Protein AF-A0A1G9B1I1-F1 (afdb_monomer)

Organism: NCBI:txid576118

Secondary structure (DSSP, 8-state):
--EEEEEEEEEES----SEEEEEEEETTEEEEEEEEEETTEEEEEEEETTS-S----EEPSS-------HHHHHHHHT--SS--HHHHHHHHTTSPSEEEEEEEEE--PPP--TTSTT-TTTTHHHHHH-EETTTTEETTTT----S---EEEE-----

Mean predicted aligned error: 9.94 Å

Nearest PDB structures (foldseek):
  7oks-assembly3_C  TM=2.684E-01  e=1.443E+00  Homo sapiens
  8c44-assembly1_C  TM=2.655E-01  e=3.316E+00  Homo sapiens
  7okt-assembly1_A  TM=2.637E-01  e=4.736E+00  Homo sapiens
  5efi-assembly1_A  TM=2.081E-01  e=3.734E+00  Mus musculus
  4v3e-assembly1_B  TM=2.468E-01  e=5.661E+00  Homo sapiens

Solvent-accessible surface area (backbone atoms only — not comparable to full-atom values): 9866 Å² total; per-residue (Å²): 112,74,42,82,76,47,75,51,73,54,74,37,90,72,56,91,30,51,34,43,77,47,69,43,46,64,90,94,34,79,61,35,42,30,29,38,20,43,76,81,32,54,28,26,44,53,35,52,74,84,73,79,66,74,88,46,81,42,81,40,81,81,38,84,79,84,86,78,63,61,68,45,54,50,52,56,73,71,59,78,92,69,92,43,71,69,60,50,52,49,49,52,65,55,35,40,60,45,38,37,39,40,42,44,56,48,72,61,84,79,92,66,61,87,83,37,92,80,17,50,70,65,39,58,44,30,73,76,64,31,63,32,85,88,77,76,39,43,64,69,78,82,72,84,85,80,85,77,71,74,51,72,44,74,73,72,84,74,133

pLDDT: mean 77.21, std 17.53, range [22.44, 94.19]

Structure (mmCIF, N/CA/C/O backbone):
data_AF-A0A1G9B1I1-F1
#
_entry.id   AF-A0A1G9B1I1-F1
#
loop_
_atom_site.group_PDB
_atom_site.id
_atom_site.type_symbol
_atom_site.label_atom_id
_atom_site.label_alt_id
_atom_site.label_comp_id
_atom_site.label_asym_id
_atom_site.label_entity_id
_atom_site.label_seq_id
_atom_site.pdbx_PDB_ins_code
_atom_site.Cartn_x
_atom_site.Cartn_y
_atom_site.Cartn_z
_atom_site.occupancy
_atom_site.B_iso_or_equiv
_atom_site.auth_seq_id
_atom_site.auth_comp_id
_atom_site.auth_asym_id
_atom_site.auth_atom_id
_atom_site.pdbx_PDB_model_num
ATOM 1 N N . MET A 1 1 ?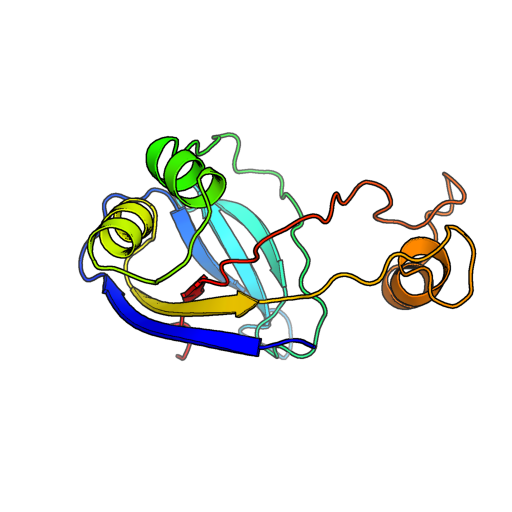 -2.072 -6.433 -21.270 1.00 62.22 1 MET A N 1
ATOM 2 C CA . MET A 1 1 ? -2.985 -5.266 -21.232 1.00 62.22 1 MET A CA 1
ATOM 3 C C . MET A 1 1 ? -3.352 -5.074 -19.780 1.00 62.22 1 MET A C 1
ATOM 5 O O . MET A 1 1 ? -3.772 -6.048 -19.173 1.00 62.22 1 MET A O 1
ATOM 9 N N . ASN A 1 2 ? -3.133 -3.887 -19.218 1.00 79.69 2 ASN A N 1
ATOM 10 C CA . ASN A 1 2 ? -3.424 -3.653 -17.805 1.00 79.69 2 ASN A CA 1
ATOM 11 C C . ASN A 1 2 ? -4.902 -3.295 -17.656 1.00 79.69 2 ASN A C 1
ATOM 13 O O . ASN A 1 2 ? -5.423 -2.507 -18.449 1.00 79.69 2 ASN A O 1
ATOM 17 N N . ARG A 1 3 ? -5.581 -3.892 -16.678 1.00 86.31 3 ARG A N 1
ATOM 18 C CA . ARG A 1 3 ? -7.025 -3.737 -16.490 1.00 86.31 3 ARG A CA 1
ATOM 19 C C . ARG A 1 3 ? -7.356 -3.524 -15.021 1.00 86.31 3 ARG A C 1
ATOM 21 O O . ARG A 1 3 ? -6.993 -4.338 -14.182 1.00 86.31 3 ARG A O 1
ATOM 28 N N . LEU A 1 4 ? -8.093 -2.457 -14.725 1.00 89.75 4 LEU A N 1
ATOM 29 C CA . LEU A 1 4 ? -8.731 -2.269 -13.424 1.00 89.75 4 LEU A CA 1
ATOM 30 C C . LEU A 1 4 ? -9.942 -3.211 -13.326 1.00 89.75 4 LEU A C 1
ATOM 32 O O . LEU A 1 4 ? -10.832 -3.157 -14.175 1.00 89.75 4 LEU A O 1
ATOM 36 N N . ILE A 1 5 ? -9.945 -4.100 -12.334 1.00 92.44 5 ILE A N 1
ATOM 37 C CA . ILE A 1 5 ? -11.000 -5.097 -12.107 1.00 92.44 5 ILE A CA 1
ATOM 38 C C . ILE A 1 5 ? -12.066 -4.557 -11.148 1.00 92.44 5 ILE A C 1
ATOM 40 O O . ILE A 1 5 ? -13.255 -4.711 -11.419 1.00 92.44 5 ILE A O 1
ATOM 44 N N . ASP A 1 6 ? -11.652 -3.969 -10.025 1.00 90.94 6 ASP A N 1
ATOM 45 C CA . ASP A 1 6 ? -12.546 -3.500 -8.959 1.00 90.94 6 ASP A CA 1
ATOM 46 C C . ASP A 1 6 ? -11.875 -2.375 -8.160 1.00 90.94 6 ASP A C 1
ATOM 48 O O . ASP A 1 6 ? -10.647 -2.348 -8.037 1.00 90.94 6 ASP A O 1
ATOM 52 N N . THR A 1 7 ? -12.685 -1.489 -7.584 1.00 94.19 7 THR A N 1
ATOM 53 C CA . THR A 1 7 ? -12.243 -0.416 -6.686 1.00 94.19 7 THR A CA 1
ATOM 54 C C . THR A 1 7 ? -13.214 -0.309 -5.517 1.00 94.19 7 THR A C 1
ATOM 56 O O . THR A 1 7 ? -14.436 -0.335 -5.697 1.00 94.19 7 THR A O 1
ATOM 59 N N . LYS A 1 8 ? -12.678 -0.181 -4.301 1.00 92.94 8 LYS A N 1
ATOM 60 C CA . LYS A 1 8 ? -13.461 -0.014 -3.072 1.00 92.94 8 LYS A CA 1
ATOM 61 C C . LYS A 1 8 ? -12.866 1.073 -2.206 1.00 92.94 8 LYS A C 1
ATOM 63 O O . LYS A 1 8 ? -11.673 1.037 -1.923 1.00 92.94 8 LYS A O 1
ATOM 68 N N . SER A 1 9 ? -13.727 1.954 -1.715 1.00 93.38 9 SER A N 1
ATOM 69 C CA . SER A 1 9 ? -13.365 2.962 -0.724 1.00 93.38 9 SER A CA 1
ATOM 70 C C . SER A 1 9 ? -14.071 2.658 0.596 1.00 93.38 9 SER A C 1
ATOM 72 O O . SER A 1 9 ? -15.245 2.275 0.602 1.00 93.38 9 SER A O 1
ATOM 74 N N . TRP A 1 10 ? -13.367 2.795 1.715 1.00 93.31 10 TRP A N 1
ATOM 75 C CA . TRP A 1 10 ? -13.930 2.614 3.054 1.00 93.31 10 TRP A CA 1
ATOM 76 C C . TRP A 1 10 ? -13.186 3.460 4.086 1.00 93.31 10 TRP A C 1
ATOM 78 O O . TRP A 1 10 ? -12.058 3.889 3.863 1.00 93.31 10 TRP A O 1
ATOM 88 N N . SER A 1 11 ? -13.821 3.679 5.236 1.00 92.19 11 SER A N 1
ATOM 89 C CA . SER A 1 11 ? -13.219 4.397 6.359 1.00 92.19 11 SER A CA 1
ATOM 90 C C . SER A 1 11 ? -12.999 3.463 7.539 1.00 92.19 11 SER A C 1
ATOM 92 O O . SER A 1 11 ? -13.894 2.701 7.912 1.00 92.19 11 SER A O 1
ATOM 94 N N . ILE A 1 12 ? -11.853 3.597 8.194 1.00 92.69 12 ILE A N 1
ATOM 95 C CA . ILE A 1 12 ? -11.553 2.980 9.484 1.00 92.69 12 ILE A CA 1
ATOM 96 C C . ILE A 1 12 ? -11.653 4.080 10.534 1.00 92.69 12 ILE A C 1
ATOM 98 O O . ILE A 1 12 ? -10.890 5.043 10.495 1.00 92.69 12 ILE A O 1
ATOM 102 N N . LYS A 1 13 ? -12.635 3.974 11.436 1.00 93.38 13 LYS A N 1
ATOM 103 C CA . LYS A 1 13 ? -12.901 4.988 12.474 1.00 93.38 13 LYS A CA 1
ATOM 104 C C . LYS A 1 13 ? -12.214 4.694 13.804 1.00 93.38 13 LYS A C 1
ATOM 106 O O . LYS A 1 13 ? -12.015 5.613 14.587 1.00 93.38 13 LYS A O 1
ATOM 111 N N . ASP A 1 14 ? -11.852 3.438 14.029 1.00 92.56 14 ASP A N 1
ATOM 112 C CA . ASP A 1 14 ? -11.102 2.981 15.192 1.00 92.56 14 ASP A CA 1
ATOM 113 C C . ASP A 1 14 ? -10.161 1.853 14.759 1.00 92.56 14 ASP A C 1
ATOM 115 O O . ASP A 1 14 ? -10.516 1.056 13.885 1.00 92.56 14 ASP A O 1
ATOM 119 N N . SER A 1 15 ? -8.956 1.817 15.319 1.00 90.38 15 SER A N 1
ATOM 120 C CA . SER A 1 15 ? -7.950 0.809 15.002 1.00 90.38 15 SER A CA 1
ATOM 121 C C . SER A 1 15 ? -6.973 0.617 16.155 1.00 90.38 15 SER A C 1
ATOM 123 O O . SER A 1 15 ? -6.433 1.577 16.697 1.00 90.38 15 SER A O 1
ATOM 125 N N . ALA A 1 16 ? -6.693 -0.647 16.467 1.00 89.69 16 ALA A N 1
ATOM 126 C CA . ALA A 1 16 ? -5.610 -1.048 17.360 1.00 89.69 16 ALA A CA 1
ATOM 127 C C . ALA A 1 16 ? -4.292 -1.307 16.603 1.00 89.69 16 ALA A C 1
ATOM 129 O O . ALA A 1 16 ? -3.364 -1.894 17.163 1.00 89.69 16 ALA A O 1
ATOM 130 N N . SER A 1 17 ? -4.218 -0.944 15.317 1.00 89.56 17 SER A N 1
ATOM 131 C CA . SER A 1 17 ? -3.013 -1.155 14.526 1.00 89.56 17 SER A CA 1
ATOM 132 C C . SER A 1 17 ? -1.857 -0.322 15.061 1.00 89.56 17 SER A C 1
ATOM 134 O O . SER A 1 17 ? -1.995 0.867 15.335 1.00 89.56 17 SER A O 1
ATOM 136 N N . ILE A 1 18 ? -0.694 -0.961 15.154 1.00 90.19 18 ILE A N 1
ATOM 137 C CA . ILE A 1 18 ? 0.570 -0.281 15.425 1.00 90.19 18 ILE A CA 1
ATOM 138 C C . ILE A 1 18 ? 1.157 0.360 14.166 1.00 90.19 18 ILE A C 1
ATOM 140 O O . ILE A 1 18 ? 2.146 1.078 14.259 1.00 90.19 18 ILE A O 1
ATOM 144 N N . LEU A 1 19 ? 0.599 0.074 12.986 1.00 90.88 19 LEU A N 1
ATOM 145 C CA . LEU A 1 19 ? 0.991 0.742 11.752 1.00 90.88 19 LEU A CA 1
ATOM 146 C C . LEU A 1 19 ? 0.362 2.130 11.695 1.00 90.88 19 LEU A C 1
ATOM 148 O O . LEU A 1 19 ? -0.787 2.300 12.094 1.00 90.88 19 LEU A O 1
ATOM 152 N N . GLY A 1 20 ? 1.088 3.092 11.139 1.00 89.44 20 GLY A N 1
ATOM 153 C CA . GLY A 1 20 ? 0.588 4.438 10.875 1.00 89.44 20 GLY A CA 1
ATOM 154 C C . GLY A 1 20 ? 1.205 5.050 9.624 1.00 89.44 20 GLY A C 1
ATOM 155 O O . GLY A 1 20 ? 2.111 4.483 9.014 1.00 89.44 20 GLY A O 1
ATOM 156 N N . PHE A 1 21 ? 0.700 6.218 9.238 1.00 89.25 21 PHE A N 1
ATOM 157 C CA . PHE A 1 21 ? 1.243 7.012 8.142 1.00 89.25 21 PHE A CA 1
ATOM 158 C C . PHE A 1 21 ? 1.560 8.413 8.641 1.00 89.25 21 PHE A C 1
ATOM 160 O O . PHE A 1 21 ? 0.773 8.999 9.381 1.00 89.25 21 PHE A O 1
ATOM 167 N N . GLU A 1 22 ? 2.688 8.955 8.201 1.00 89.81 22 GLU A N 1
ATOM 168 C CA . GLU A 1 22 ? 3.088 10.328 8.501 1.00 89.81 22 GLU A CA 1
ATOM 169 C C . GLU A 1 22 ? 3.592 11.026 7.246 1.00 89.81 22 GLU A C 1
ATOM 171 O O . GLU A 1 22 ? 4.133 10.387 6.340 1.00 89.81 22 GLU A O 1
ATOM 176 N N . THR A 1 23 ? 3.464 12.348 7.215 1.00 89.75 23 THR A N 1
ATOM 177 C CA . THR A 1 23 ? 4.184 13.200 6.272 1.00 89.75 23 THR A CA 1
ATOM 178 C C . THR A 1 23 ? 5.212 14.043 7.007 1.00 89.75 23 THR A C 1
ATOM 180 O O . THR A 1 23 ? 5.050 14.397 8.175 1.00 89.75 23 THR A O 1
ATOM 183 N N . ALA A 1 24 ? 6.315 14.348 6.335 1.00 87.50 24 ALA A N 1
ATOM 184 C CA . ALA A 1 24 ? 7.229 15.389 6.782 1.00 87.50 24 ALA A CA 1
ATOM 185 C C . ALA A 1 24 ? 7.727 16.182 5.581 1.00 87.50 24 ALA A C 1
ATOM 187 O O . ALA A 1 24 ? 7.715 15.696 4.454 1.00 87.50 24 ALA A O 1
ATOM 188 N N . GLY A 1 25 ? 8.170 17.407 5.812 1.00 84.31 25 GLY A N 1
ATOM 189 C CA . GLY A 1 25 ? 8.735 18.252 4.775 1.00 84.31 25 GLY A CA 1
ATOM 190 C C . GLY A 1 25 ? 9.885 19.091 5.307 1.00 84.31 25 GLY A C 1
ATOM 191 O O . GLY A 1 25 ? 10.147 19.146 6.511 1.00 84.31 25 GLY A O 1
ATOM 192 N N . SER A 1 26 ? 10.604 19.733 4.393 1.00 73.38 26 SER A N 1
ATOM 193 C CA . SER A 1 26 ? 11.680 20.659 4.729 1.00 73.38 26 SER A CA 1
ATOM 194 C C . SER A 1 26 ? 11.714 21.839 3.758 1.00 73.38 26 SER A C 1
ATOM 196 O O . SER A 1 26 ? 11.261 21.760 2.613 1.00 73.38 26 SER A O 1
ATOM 198 N N . GLY A 1 27 ? 12.248 22.968 4.229 1.00 77.75 27 GLY A N 1
ATOM 199 C CA . GLY A 1 27 ? 12.373 24.181 3.424 1.00 77.75 27 GLY A CA 1
ATOM 200 C C . GLY A 1 27 ? 11.016 24.742 2.989 1.00 77.75 27 GLY A C 1
ATOM 201 O O . GLY A 1 27 ? 10.201 25.119 3.825 1.00 77.75 27 GLY A O 1
ATOM 202 N N . HIS A 1 28 ? 10.794 24.837 1.676 1.00 74.31 28 HIS A N 1
ATOM 203 C CA . HIS A 1 28 ? 9.589 25.440 1.092 1.00 74.31 28 HIS A CA 1
ATOM 204 C C . HIS A 1 28 ? 8.365 24.514 1.044 1.00 74.31 28 HIS A C 1
ATOM 206 O O . HIS A 1 28 ? 7.275 24.988 0.731 1.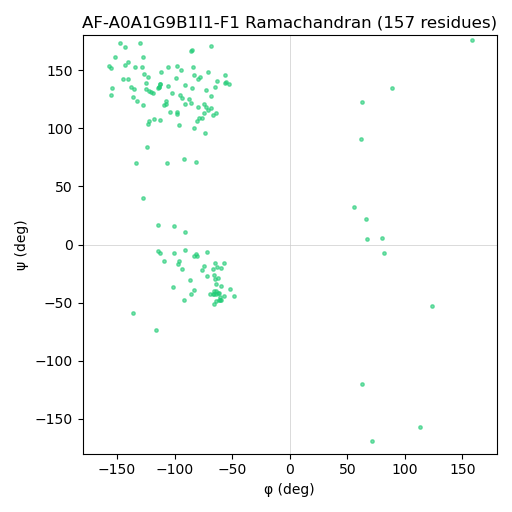00 74.31 28 HIS A O 1
ATOM 212 N N . TRP A 1 29 ? 8.521 23.227 1.363 1.00 75.31 29 TRP A N 1
ATOM 213 C CA . TRP A 1 29 ? 7.437 22.247 1.342 1.00 75.31 29 TRP A CA 1
ATOM 214 C C . TRP A 1 29 ? 7.228 21.712 2.754 1.00 75.31 29 TRP A C 1
ATOM 216 O O . TRP A 1 29 ? 8.076 20.989 3.269 1.00 75.31 29 TRP A O 1
ATOM 226 N N . ALA A 1 30 ? 6.120 22.102 3.392 1.00 76.25 30 ALA A N 1
ATOM 227 C CA . ALA A 1 30 ? 5.788 21.685 4.759 1.00 76.25 30 ALA A CA 1
ATOM 228 C C . ALA A 1 30 ? 5.539 20.171 4.863 1.00 76.25 30 ALA A C 1
ATOM 230 O O . ALA A 1 30 ? 5.848 19.554 5.879 1.00 76.25 30 ALA A O 1
ATOM 231 N N . GLU A 1 31 ? 5.051 19.579 3.777 1.00 83.69 31 GLU A N 1
ATOM 232 C CA . GLU A 1 31 ? 4.854 18.149 3.612 1.00 83.69 31 GLU A CA 1
ATOM 233 C C . GLU A 1 31 ? 5.439 17.768 2.251 1.00 83.69 31 GLU A C 1
ATOM 235 O O . GLU A 1 31 ? 5.101 18.368 1.232 1.00 83.69 31 GLU A O 1
ATOM 240 N N . TRP A 1 32 ? 6.375 16.827 2.233 1.00 84.88 32 TRP A N 1
ATOM 241 C CA . TRP A 1 32 ? 6.985 16.327 1.007 1.00 84.88 32 TRP A CA 1
ATOM 242 C C . TRP A 1 32 ? 7.080 14.813 1.058 1.00 84.88 32 TRP A C 1
ATOM 244 O O . TRP A 1 32 ? 6.470 14.137 0.239 1.00 84.88 32 TRP A O 1
ATOM 254 N N . ASP A 1 33 ? 7.771 14.287 2.058 1.00 86.88 33 ASP A N 1
ATOM 255 C CA . ASP A 1 33 ? 8.013 12.868 2.251 1.00 86.88 33 ASP A CA 1
ATOM 256 C C . ASP A 1 33 ? 6.835 12.188 2.944 1.00 86.88 33 ASP A C 1
ATOM 258 O O . ASP A 1 33 ? 6.178 12.767 3.812 1.00 86.88 33 ASP A O 1
ATOM 262 N N . ARG A 1 34 ? 6.591 10.930 2.580 1.00 87.25 34 ARG A N 1
ATOM 263 C CA . ARG A 1 34 ? 5.581 10.055 3.176 1.00 87.25 34 ARG A CA 1
ATOM 264 C C . ARG A 1 34 ? 6.265 8.892 3.870 1.00 87.25 34 ARG A C 1
ATOM 266 O O . ARG A 1 34 ? 7.121 8.232 3.285 1.00 87.25 34 ARG A O 1
ATOM 273 N N . TYR A 1 35 ? 5.829 8.584 5.080 1.00 88.50 35 TYR A N 1
ATOM 274 C CA . TYR A 1 35 ? 6.395 7.522 5.897 1.00 88.50 35 TYR A CA 1
ATOM 275 C C . TYR A 1 35 ? 5.336 6.500 6.294 1.00 88.50 35 TYR A C 1
ATOM 277 O O . TYR A 1 35 ? 4.190 6.853 6.570 1.00 88.50 35 TYR A O 1
ATOM 285 N N . LEU A 1 36 ? 5.750 5.236 6.360 1.00 88.69 36 LEU A N 1
ATOM 286 C CA . LEU A 1 36 ? 5.057 4.190 7.108 1.00 88.69 36 LEU A CA 1
ATOM 287 C C . LEU A 1 36 ? 5.697 4.114 8.496 1.00 88.69 36 LEU A C 1
ATOM 289 O O . LEU A 1 36 ? 6.916 3.943 8.606 1.00 88.69 36 LEU A O 1
ATOM 293 N N . THR A 1 37 ? 4.888 4.222 9.543 1.00 90.06 37 THR A N 1
ATOM 294 C CA . THR A 1 37 ? 5.337 4.140 10.935 1.00 90.06 37 THR A CA 1
ATOM 295 C C . THR A 1 37 ? 4.941 2.813 11.574 1.00 90.06 37 THR A C 1
ATOM 297 O O . THR A 1 37 ? 3.973 2.170 11.161 1.00 90.06 37 THR A O 1
ATOM 300 N N . ILE A 1 38 ? 5.719 2.380 12.565 1.00 90.94 38 ILE A N 1
ATOM 301 C CA . ILE A 1 38 ? 5.418 1.247 13.443 1.00 90.94 38 ILE A CA 1
ATOM 302 C C . ILE A 1 38 ? 5.548 1.757 14.877 1.00 90.94 38 ILE A C 1
ATOM 304 O O . ILE A 1 38 ? 6.613 2.229 15.258 1.00 90.94 38 ILE A O 1
ATOM 308 N N . GLU A 1 39 ? 4.467 1.685 15.652 1.00 90.81 39 GLU A N 1
ATOM 309 C CA . GLU A 1 39 ? 4.377 2.222 17.021 1.00 90.81 39 GLU A CA 1
ATOM 310 C C . GLU A 1 39 ? 4.720 3.724 17.098 1.00 90.81 39 GLU A C 1
ATOM 312 O O . GLU A 1 39 ? 5.255 4.203 18.090 1.00 90.81 39 GLU A O 1
ATOM 317 N N . GLY A 1 40 ? 4.403 4.476 16.036 1.00 90.50 40 GLY A N 1
ATOM 318 C CA . GLY A 1 40 ? 4.704 5.909 15.924 1.00 90.50 40 GLY A CA 1
ATOM 319 C C . GLY A 1 40 ? 6.132 6.231 15.471 1.00 90.50 40 GLY A C 1
ATOM 320 O O . GLY A 1 40 ? 6.422 7.379 15.164 1.00 90.50 40 GLY A O 1
ATOM 321 N N . GLU A 1 41 ? 7.014 5.238 15.352 1.00 92.38 41 GLU A N 1
ATOM 322 C CA . GLU A 1 41 ? 8.375 5.431 14.846 1.00 92.38 41 GLU A CA 1
ATOM 323 C C . GLU A 1 41 ? 8.429 5.233 13.328 1.00 92.38 41 GLU A C 1
ATOM 325 O O . GLU A 1 41 ? 7.855 4.282 12.786 1.00 92.38 41 GLU A O 1
ATOM 330 N N . LYS A 1 42 ? 9.151 6.106 12.616 1.00 91.69 42 LYS A N 1
ATOM 331 C CA . LYS A 1 42 ? 9.313 6.018 11.156 1.00 91.69 42 LYS A CA 1
ATOM 332 C C . LYS A 1 42 ? 10.066 4.745 10.786 1.00 91.69 42 LYS A C 1
ATOM 334 O O . LYS A 1 42 ? 11.246 4.594 11.078 1.00 91.69 42 LYS A O 1
ATOM 339 N N . ALA A 1 43 ? 9.370 3.828 10.121 1.00 89.19 43 ALA A N 1
ATOM 340 C CA . ALA A 1 43 ? 9.913 2.534 9.733 1.00 89.19 43 ALA A CA 1
ATOM 341 C C . ALA A 1 43 ? 10.324 2.504 8.263 1.00 89.19 43 ALA A C 1
ATOM 343 O O . ALA A 1 43 ? 11.316 1.868 7.918 1.00 89.19 43 ALA A O 1
ATOM 344 N N . PHE A 1 44 ? 9.567 3.173 7.392 1.00 87.50 44 PHE A N 1
ATOM 345 C CA . PHE A 1 44 ? 9.897 3.262 5.976 1.00 87.50 44 PHE A CA 1
ATOM 346 C C . PHE A 1 44 ? 9.606 4.648 5.414 1.00 87.50 44 PHE A C 1
ATOM 348 O O . PHE A 1 44 ? 8.581 5.237 5.748 1.00 87.50 44 PHE A O 1
ATOM 355 N N . LEU A 1 45 ? 10.460 5.121 4.509 1.00 85.38 45 LEU A N 1
ATOM 356 C CA . LEU A 1 45 ? 10.138 6.181 3.553 1.00 85.38 45 LEU A CA 1
ATOM 357 C C . LEU A 1 45 ? 9.482 5.520 2.331 1.00 85.38 45 LEU A C 1
ATOM 359 O O . LEU A 1 45 ? 10.068 4.617 1.732 1.00 85.38 45 LEU A O 1
ATOM 363 N N . ILE A 1 46 ? 8.255 5.933 2.008 1.00 84.75 46 ILE A N 1
ATOM 364 C CA . ILE A 1 46 ? 7.384 5.277 1.014 1.00 84.75 46 ILE A CA 1
ATOM 365 C C . ILE A 1 46 ? 7.095 6.154 -0.216 1.00 84.75 46 ILE A C 1
ATOM 367 O O . ILE A 1 46 ? 6.139 5.912 -0.954 1.00 84.75 46 ILE A O 1
ATOM 371 N N . GLY A 1 47 ? 7.894 7.203 -0.415 1.00 80.56 47 GLY A N 1
ATOM 372 C CA . GLY A 1 47 ? 7.746 8.174 -1.496 1.00 80.56 47 GLY A CA 1
ATOM 373 C C . GLY A 1 47 ? 7.362 9.561 -0.990 1.00 80.56 47 GLY A C 1
ATOM 374 O O . GLY A 1 47 ? 7.613 9.904 0.164 1.00 80.56 47 GLY A O 1
ATOM 375 N N . ASN A 1 48 ? 6.752 10.361 -1.863 1.00 78.69 48 ASN A N 1
ATOM 376 C CA . ASN A 1 48 ? 6.388 11.747 -1.579 1.00 78.69 48 ASN A CA 1
ATOM 377 C C . ASN A 1 48 ? 4.921 12.058 -1.922 1.00 78.69 48 ASN A C 1
ATOM 379 O O . ASN A 1 48 ? 4.188 11.222 -2.460 1.00 78.69 48 ASN A O 1
ATOM 383 N N . ILE A 1 49 ? 4.470 13.262 -1.570 1.00 76.06 49 ILE A N 1
ATOM 384 C CA . ILE A 1 49 ? 3.074 13.686 -1.735 1.00 76.06 49 ILE A CA 1
ATOM 385 C C . ILE A 1 49 ? 2.699 14.045 -3.178 1.00 76.06 49 ILE A C 1
ATOM 387 O O . ILE A 1 49 ? 1.518 14.017 -3.510 1.00 76.06 49 ILE A O 1
ATOM 391 N N . CYS A 1 50 ? 3.662 14.384 -4.047 1.00 75.00 50 CYS A N 1
ATOM 392 C CA . CYS A 1 50 ? 3.337 14.851 -5.398 1.00 75.00 50 CYS A CA 1
ATOM 393 C C . CYS A 1 50 ? 2.869 13.719 -6.322 1.00 75.00 50 CYS A C 1
ATOM 395 O O . CYS A 1 50 ? 2.250 13.991 -7.347 1.00 75.00 50 CYS A O 1
ATOM 397 N N . GLY A 1 51 ? 3.157 12.458 -5.974 1.00 62.59 51 GLY A N 1
ATOM 398 C CA . GLY A 1 51 ? 2.677 11.280 -6.701 1.00 62.59 51 GLY A CA 1
ATOM 399 C C . GLY A 1 51 ? 3.255 11.118 -8.112 1.00 62.59 51 GLY A C 1
ATOM 400 O O . GLY A 1 51 ? 2.843 10.214 -8.831 1.00 62.59 51 GLY A O 1
ATOM 401 N N . THR A 1 52 ? 4.195 11.979 -8.513 1.00 63.97 52 THR A N 1
ATOM 402 C CA . THR A 1 52 ? 4.914 11.892 -9.794 1.00 63.97 52 THR A CA 1
ATOM 403 C C . THR A 1 52 ? 6.259 11.187 -9.668 1.00 63.97 52 THR A C 1
ATOM 405 O O . THR A 1 52 ? 6.868 10.857 -10.680 1.00 63.97 52 THR A O 1
ATOM 408 N N . CYS A 1 53 ? 6.760 11.007 -8.446 1.00 65.44 53 CYS A N 1
ATOM 409 C CA . CYS A 1 53 ? 8.000 10.280 -8.199 1.00 65.44 53 CYS A CA 1
ATOM 410 C C . CYS A 1 53 ? 7.739 8.770 -8.119 1.00 65.44 53 CYS A C 1
ATOM 412 O O . CYS A 1 53 ? 6.634 8.348 -7.776 1.00 65.44 53 CYS A O 1
ATOM 414 N N . GLU A 1 54 ? 8.754 7.964 -8.447 1.00 61.16 54 GLU A N 1
ATOM 415 C CA . GLU A 1 54 ? 8.654 6.502 -8.390 1.00 61.16 54 GLU A CA 1
ATOM 416 C C . GLU A 1 54 ? 8.245 6.015 -6.993 1.00 61.16 54 GLU A C 1
ATOM 418 O O . GLU A 1 54 ? 8.639 6.585 -5.974 1.00 61.16 54 GLU A O 1
ATOM 423 N N . PHE A 1 55 ? 7.473 4.926 -6.941 1.00 62.59 55 PHE A N 1
ATOM 424 C CA . PHE A 1 55 ? 7.206 4.228 -5.689 1.00 62.59 55 PHE A CA 1
ATOM 425 C C . PHE A 1 55 ? 8.473 3.507 -5.238 1.00 62.59 55 PHE A C 1
ATOM 427 O O . PHE A 1 55 ? 8.916 2.553 -5.877 1.00 62.59 55 PHE A O 1
ATOM 434 N N . PHE A 1 56 ? 9.021 3.916 -4.101 1.00 71.12 56 PHE A N 1
ATOM 435 C CA . PHE A 1 56 ? 10.107 3.206 -3.443 1.00 71.12 56 PHE A CA 1
ATOM 436 C C . PHE A 1 56 ? 9.753 2.944 -1.982 1.00 71.12 56 PHE A C 1
ATOM 438 O O . PHE A 1 56 ? 8.963 3.663 -1.377 1.00 71.12 56 PHE A O 1
ATOM 445 N N . PHE A 1 57 ? 10.329 1.879 -1.433 1.00 74.56 57 PHE A N 1
ATOM 446 C CA . PHE A 1 57 ? 10.228 1.519 -0.024 1.00 74.56 57 PHE A CA 1
ATOM 447 C C . PHE A 1 57 ? 11.642 1.451 0.536 1.00 74.56 57 PHE A C 1
ATOM 449 O O . PHE A 1 57 ? 12.393 0.518 0.247 1.00 74.56 57 PHE A O 1
ATOM 456 N N . GLU A 1 58 ? 12.020 2.448 1.324 1.00 82.31 58 GLU A N 1
ATOM 457 C CA . GLU A 1 58 ? 13.315 2.481 1.994 1.00 82.31 58 GLU A CA 1
ATOM 458 C C . GLU A 1 58 ? 13.135 2.231 3.483 1.00 82.31 58 GLU A C 1
ATOM 460 O O . GLU A 1 58 ? 12.414 2.971 4.147 1.00 82.31 58 GLU A O 1
ATOM 465 N N . ARG A 1 59 ? 13.769 1.172 4.002 1.00 84.12 59 ARG A N 1
ATOM 466 C CA . ARG A 1 59 ? 13.779 0.889 5.440 1.00 84.12 59 ARG A CA 1
ATOM 467 C C . ARG A 1 59 ? 14.605 1.958 6.143 1.00 84.12 59 ARG A C 1
ATOM 469 O O . ARG A 1 59 ? 15.756 2.170 5.782 1.00 84.12 59 ARG A O 1
ATOM 476 N N . LEU A 1 60 ? 14.015 2.570 7.159 1.00 86.44 60 LEU A N 1
ATOM 477 C CA . LEU A 1 60 ? 14.688 3.510 8.040 1.00 86.44 60 LEU A CA 1
ATOM 478 C C . LEU A 1 60 ? 15.126 2.805 9.323 1.00 86.44 60 LEU A C 1
ATOM 480 O O . LEU A 1 60 ? 14.520 1.815 9.752 1.00 86.44 60 LEU A O 1
ATOM 484 N N . ASP A 1 61 ? 16.170 3.347 9.937 1.00 82.94 61 ASP A N 1
ATOM 485 C CA . ASP A 1 61 ? 16.551 2.993 11.298 1.00 82.94 61 ASP A CA 1
ATOM 486 C C . ASP A 1 61 ? 15.528 3.563 12.294 1.00 82.94 61 ASP A C 1
ATOM 488 O O . ASP A 1 61 ? 14.950 4.624 12.069 1.00 82.94 61 ASP A O 1
ATOM 492 N N . GLY A 1 62 ? 15.314 2.869 13.415 1.00 77.31 62 GLY A N 1
ATOM 493 C CA . GLY A 1 62 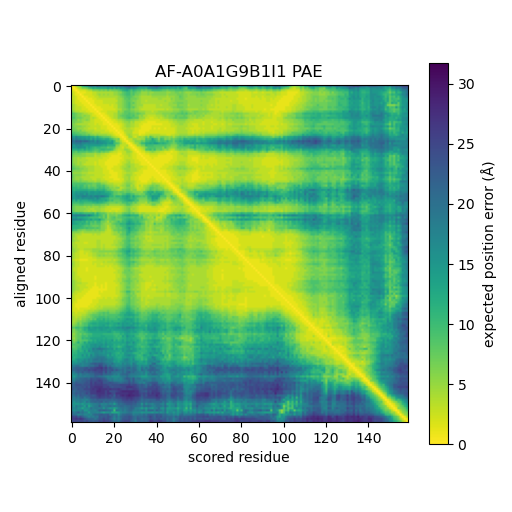? 14.461 3.342 14.516 1.00 77.31 62 GLY A CA 1
ATOM 494 C C . GLY A 1 62 ? 13.337 2.371 14.859 1.00 77.31 62 GLY A C 1
ATOM 495 O O . GLY A 1 62 ? 13.250 1.899 15.992 1.00 77.31 62 GLY A O 1
ATOM 496 N N . ALA A 1 63 ? 12.539 1.964 13.872 1.00 82.50 63 ALA A N 1
ATOM 497 C CA . ALA A 1 63 ? 11.562 0.901 14.076 1.00 82.50 63 ALA A CA 1
ATOM 498 C C . ALA A 1 63 ? 12.262 -0.467 14.041 1.00 82.50 63 ALA A C 1
ATOM 500 O O . ALA A 1 63 ? 12.672 -0.932 12.981 1.00 82.50 63 ALA A O 1
ATOM 501 N N . ASN A 1 64 ? 12.385 -1.146 15.182 1.00 77.88 64 ASN A N 1
ATOM 502 C CA . ASN A 1 64 ? 13.010 -2.481 15.259 1.00 77.88 64 ASN A CA 1
ATOM 503 C C . ASN A 1 64 ? 11.991 -3.631 15.317 1.00 77.88 64 ASN A C 1
ATOM 505 O O . ASN A 1 64 ? 12.355 -4.802 15.221 1.00 77.88 64 ASN A O 1
ATOM 509 N N . GLN A 1 65 ? 10.707 -3.299 15.439 1.00 77.12 65 GLN A N 1
ATOM 510 C CA . GLN A 1 65 ? 9.611 -4.259 15.457 1.00 77.12 65 GLN A CA 1
ATOM 511 C C . GLN A 1 65 ? 9.269 -4.715 14.027 1.00 77.12 65 GLN A C 1
ATOM 513 O O . GLN A 1 65 ? 9.282 -3.929 13.072 1.00 77.12 65 GLN A O 1
ATOM 518 N N . GLY A 1 66 ? 8.930 -5.996 13.875 1.00 73.75 66 GLY A N 1
ATOM 519 C CA . GLY A 1 66 ? 8.336 -6.540 12.655 1.00 73.75 66 GLY A CA 1
ATOM 520 C C . GLY A 1 66 ? 6.820 -6.673 12.787 1.00 73.75 66 GLY A C 1
ATOM 521 O O . GLY A 1 66 ? 6.323 -7.069 13.839 1.00 73.75 66 GLY A O 1
ATOM 522 N N . VAL A 1 67 ? 6.084 -6.410 11.705 1.00 78.31 67 VAL A N 1
ATOM 523 C CA . VAL A 1 67 ? 4.642 -6.688 11.613 1.00 78.31 67 VAL A CA 1
ATOM 524 C C . VAL A 1 67 ? 4.434 -7.878 10.686 1.00 78.31 67 VAL A C 1
ATOM 526 O O . VAL A 1 67 ? 4.883 -7.871 9.543 1.00 78.31 67 VAL A O 1
ATOM 529 N N . SER A 1 68 ? 3.772 -8.926 11.179 1.00 80.69 68 SER A N 1
ATOM 530 C CA . SER A 1 68 ? 3.490 -10.142 10.406 1.00 80.69 68 SER A CA 1
ATOM 531 C C . SER A 1 68 ? 1.986 -10.424 10.396 1.00 80.69 68 SER A C 1
ATOM 533 O O . SER A 1 68 ? 1.494 -11.211 11.211 1.00 80.69 68 SER A O 1
ATOM 535 N N . PRO A 1 69 ? 1.225 -9.789 9.487 1.00 84.00 69 PRO A N 1
ATOM 536 C CA . PRO A 1 69 ? -0.220 -9.944 9.419 1.00 84.00 69 PRO A CA 1
ATOM 537 C C . PRO A 1 69 ? -0.579 -11.232 8.670 1.00 84.00 69 PRO A C 1
ATOM 539 O O . PRO A 1 69 ? -1.047 -11.210 7.532 1.00 84.00 69 PRO A O 1
ATOM 542 N N . ARG A 1 70 ? -0.324 -12.382 9.305 1.00 87.12 70 ARG A N 1
ATOM 543 C CA . ARG A 1 70 ? -0.373 -13.711 8.666 1.00 87.12 70 ARG A CA 1
ATOM 544 C C . ARG A 1 70 ? -1.679 -13.988 7.924 1.00 87.12 70 ARG A C 1
ATOM 546 O O . ARG A 1 70 ? -1.647 -14.623 6.875 1.00 87.12 70 ARG A O 1
ATOM 553 N N . GLU A 1 71 ? -2.810 -13.545 8.460 1.00 86.69 71 GLU A N 1
ATOM 554 C CA . GLU A 1 71 ? -4.120 -13.758 7.836 1.00 86.69 71 GLU A CA 1
ATOM 555 C C . GLU A 1 71 ? -4.290 -12.947 6.552 1.00 86.69 71 GLU A C 1
ATOM 557 O O . GLU A 1 71 ? -4.726 -13.497 5.541 1.00 86.69 71 GLU A O 1
ATOM 562 N N . VAL A 1 72 ? -3.863 -11.681 6.561 1.00 87.88 72 VAL A N 1
ATOM 563 C CA . VAL A 1 72 ? -3.853 -10.820 5.371 1.00 87.88 72 VAL A CA 1
ATOM 564 C C . VAL A 1 72 ? -2.898 -11.391 4.329 1.00 87.88 72 VAL A C 1
ATOM 566 O O . VAL A 1 72 ? -3.289 -11.585 3.181 1.00 87.88 72 VAL A O 1
ATOM 569 N N . SER A 1 73 ? -1.674 -11.752 4.729 1.00 87.12 73 SER A N 1
ATOM 570 C CA . SER A 1 73 ? -0.689 -12.344 3.818 1.00 87.12 73 SER A CA 1
ATOM 571 C C . SER A 1 73 ? -1.216 -13.619 3.157 1.00 87.12 73 SER A C 1
ATOM 573 O O . SER A 1 73 ? -1.092 -13.769 1.946 1.00 87.12 73 SER A O 1
ATOM 575 N N . ARG A 1 74 ? -1.851 -14.517 3.921 1.00 87.69 74 ARG A N 1
ATOM 576 C CA . ARG A 1 74 ? -2.459 -15.742 3.376 1.00 87.69 74 ARG A CA 1
ATOM 577 C C . ARG A 1 74 ? -3.602 -15.442 2.411 1.00 87.69 74 ARG A C 1
ATOM 579 O O . ARG A 1 74 ? -3.672 -16.078 1.364 1.00 87.69 74 ARG A O 1
ATOM 586 N N . ALA A 1 75 ? -4.473 -14.489 2.744 1.00 86.19 75 ALA A N 1
ATOM 587 C CA . ALA A 1 75 ? -5.579 -14.098 1.874 1.00 86.19 75 ALA A CA 1
ATOM 588 C C . ALA A 1 75 ? -5.065 -13.573 0.523 1.00 86.19 75 ALA A C 1
ATOM 590 O O . ALA A 1 75 ? -5.524 -14.025 -0.523 1.00 86.19 75 ALA A O 1
ATOM 591 N N . LEU A 1 76 ? -4.047 -12.707 0.533 1.00 87.00 76 LEU A N 1
ATOM 592 C CA . LEU A 1 76 ? -3.434 -12.183 -0.692 1.00 87.00 76 LEU A CA 1
ATOM 593 C C . LEU A 1 76 ? -2.716 -13.275 -1.502 1.00 87.00 76 LEU A C 1
ATOM 595 O O . LEU A 1 76 ? -2.882 -13.350 -2.717 1.00 87.00 76 LEU A O 1
ATOM 599 N N . GLN A 1 77 ? -1.972 -14.164 -0.835 1.00 86.56 77 GLN A N 1
ATOM 600 C CA . GLN A 1 77 ? -1.253 -15.274 -1.479 1.00 86.56 77 GLN A CA 1
ATOM 601 C C . GLN A 1 77 ? -2.179 -16.312 -2.119 1.00 86.56 77 GLN A C 1
ATOM 603 O O . GLN A 1 77 ? -1.776 -16.981 -3.066 1.00 86.56 77 GLN A O 1
ATOM 608 N N . SER A 1 78 ? -3.416 -16.447 -1.631 1.00 87.44 78 SER A N 1
ATOM 609 C CA . SER A 1 78 ? -4.411 -17.342 -2.235 1.00 87.44 78 SER A CA 1
ATOM 610 C C . SER A 1 78 ? -4.958 -16.845 -3.580 1.00 87.44 78 SER A C 1
ATOM 612 O O . SER A 1 78 ? -5.668 -17.581 -4.263 1.00 87.44 78 SER A O 1
ATOM 614 N N . GLY A 1 79 ? -4.584 -15.626 -3.983 1.00 87.62 79 GLY A N 1
ATOM 615 C CA . GLY A 1 79 ? -5.091 -14.953 -5.168 1.00 87.62 79 GLY A CA 1
ATOM 616 C C . GLY A 1 79 ? -6.350 -14.149 -4.853 1.00 87.62 79 GLY A C 1
ATOM 617 O O . GLY A 1 79 ? -7.273 -14.619 -4.192 1.00 87.62 79 GLY A O 1
ATOM 618 N N . VAL A 1 80 ? -6.396 -12.915 -5.353 1.00 89.81 80 VAL A N 1
ATOM 619 C CA . VAL A 1 80 ? -7.525 -12.002 -5.155 1.00 89.81 80 VAL A CA 1
ATOM 620 C C . VAL A 1 80 ? -8.262 -11.835 -6.476 1.00 89.81 80 VAL A C 1
ATOM 622 O O . VAL A 1 80 ? -7.687 -11.384 -7.460 1.00 89.81 80 VAL A O 1
ATOM 625 N N . SER A 1 81 ? -9.545 -12.193 -6.494 1.00 89.56 81 SER A N 1
ATOM 626 C CA . SER A 1 81 ? -10.422 -12.033 -7.666 1.00 89.56 81 SER A CA 1
ATOM 627 C C . SER A 1 81 ? -11.480 -10.940 -7.493 1.00 89.56 81 SER A C 1
ATOM 629 O O . SER A 1 81 ? -12.092 -10.522 -8.473 1.00 89.56 81 SER A O 1
ATOM 631 N N . LYS A 1 82 ? -11.697 -10.475 -6.257 1.00 91.44 82 LYS A N 1
ATOM 632 C CA . LYS A 1 82 ? -12.649 -9.417 -5.894 1.00 91.44 82 LYS A CA 1
ATOM 633 C C . LYS A 1 82 ? -12.254 -8.767 -4.568 1.00 91.44 82 LYS A C 1
ATOM 635 O O . LYS A 1 82 ? -11.648 -9.425 -3.722 1.00 91.44 82 LYS A O 1
ATOM 640 N N . LEU A 1 83 ? -12.650 -7.512 -4.367 1.00 92.94 83 LEU A N 1
ATOM 641 C CA . LEU A 1 83 ? -12.488 -6.799 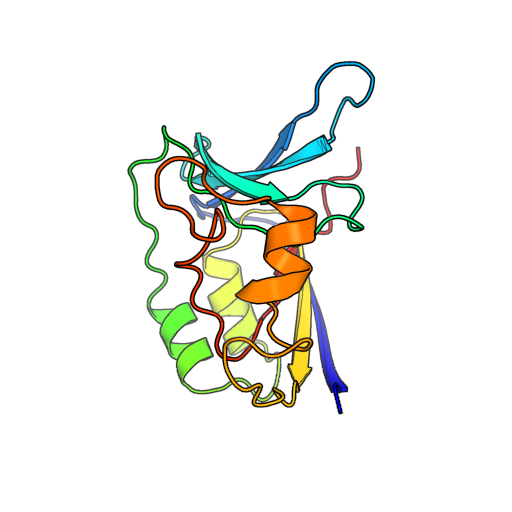-3.099 1.00 92.94 83 LEU A CA 1
ATOM 642 C C . LEU A 1 83 ? -13.746 -6.992 -2.238 1.00 92.94 83 LEU A C 1
ATOM 644 O O . LEU A 1 83 ? -14.600 -6.108 -2.141 1.00 92.94 83 LEU A O 1
ATOM 648 N N . ASP A 1 84 ? -13.911 -8.192 -1.675 1.00 92.81 84 ASP A N 1
ATOM 649 C CA . ASP A 1 84 ? -15.072 -8.509 -0.841 1.00 92.81 84 ASP A CA 1
ATOM 650 C C . ASP A 1 84 ? -14.912 -8.084 0.626 1.00 92.81 84 ASP A C 1
ATOM 652 O O . ASP A 1 84 ? -13.836 -7.712 1.092 1.00 92.81 84 ASP A O 1
ATOM 656 N N . VAL A 1 85 ? -16.029 -8.114 1.356 1.00 92.56 85 VAL A N 1
ATOM 657 C CA . VAL A 1 85 ? -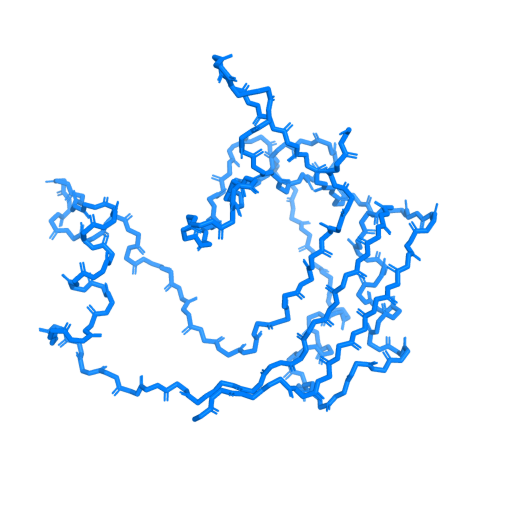16.094 -7.669 2.756 1.00 92.56 85 VAL A CA 1
ATOM 658 C C . VAL A 1 85 ? -15.143 -8.468 3.652 1.00 92.56 85 VAL A C 1
ATOM 660 O O . VAL A 1 85 ? -14.552 -7.897 4.563 1.00 92.56 85 VAL A O 1
ATOM 663 N N . ASP A 1 86 ? -14.962 -9.764 3.386 1.00 92.50 86 ASP A N 1
ATOM 664 C CA . ASP A 1 86 ? -14.055 -10.614 4.162 1.00 92.50 86 ASP A CA 1
ATOM 665 C C . ASP A 1 86 ? -12.596 -10.168 3.984 1.00 92.50 86 ASP A C 1
ATOM 667 O O . ASP A 1 86 ? -11.921 -9.879 4.976 1.00 92.50 86 ASP A O 1
ATOM 671 N N . LEU A 1 87 ? -12.127 -9.999 2.743 1.00 91.69 87 LEU A N 1
ATOM 672 C CA . LEU A 1 87 ? -10.783 -9.488 2.472 1.00 91.69 87 LEU A CA 1
ATOM 673 C C . LEU A 1 87 ? -10.576 -8.086 3.057 1.00 91.69 87 LEU A C 1
ATOM 675 O O . LEU A 1 87 ? -9.577 -7.847 3.738 1.00 91.69 87 LEU A O 1
ATOM 679 N N . LEU A 1 88 ? -11.518 -7.167 2.826 1.00 92.44 88 LEU A N 1
ATOM 680 C CA . LEU A 1 88 ? -11.414 -5.793 3.319 1.00 92.44 88 LEU A CA 1
ATOM 681 C C . LEU A 1 88 ? -11.427 -5.727 4.849 1.00 92.44 88 LEU A C 1
ATOM 683 O O . LEU A 1 88 ? -10.713 -4.904 5.419 1.00 92.44 88 LEU A O 1
ATOM 687 N N . SER A 1 89 ? -12.167 -6.606 5.533 1.00 91.56 89 SER A N 1
ATOM 688 C CA . SER A 1 89 ? -12.150 -6.683 7.000 1.00 91.56 89 SER A CA 1
ATOM 689 C C . SER A 1 89 ? -10.796 -7.153 7.543 1.00 91.56 89 SER A C 1
ATOM 691 O O . SER A 1 89 ? -10.263 -6.540 8.470 1.00 91.56 89 SER A O 1
ATOM 693 N N . LYS A 1 90 ? -10.179 -8.164 6.914 1.00 91.50 90 LYS A N 1
ATOM 694 C CA . LYS A 1 90 ? -8.827 -8.635 7.259 1.00 91.50 90 LYS A CA 1
ATOM 695 C C . LYS A 1 90 ? -7.800 -7.530 7.052 1.00 91.50 90 LYS A C 1
ATOM 697 O O . LYS A 1 90 ? -7.007 -7.258 7.947 1.00 91.50 90 LYS A O 1
ATOM 702 N N . VAL A 1 91 ? -7.839 -6.858 5.905 1.00 91.12 91 VAL A N 1
ATOM 703 C CA . VAL A 1 91 ? -6.952 -5.724 5.610 1.00 91.12 91 VAL A CA 1
ATOM 704 C C . VAL A 1 91 ? -7.172 -4.582 6.608 1.00 91.12 91 VAL A C 1
ATOM 706 O O . VAL A 1 91 ? -6.210 -4.029 7.128 1.00 91.12 91 VAL A O 1
ATOM 709 N N . SER A 1 92 ? -8.420 -4.272 6.958 1.00 91.19 92 SER A N 1
ATOM 710 C CA . SER A 1 92 ? -8.728 -3.202 7.916 1.00 91.19 92 SER A CA 1
ATOM 711 C C . SER A 1 92 ? -8.155 -3.458 9.309 1.00 91.19 92 SER A C 1
ATOM 713 O O . SER A 1 92 ? -7.805 -2.507 9.996 1.00 91.19 92 SER A O 1
ATOM 715 N N . SER A 1 93 ? -7.993 -4.721 9.717 1.00 90.50 93 SER A N 1
ATOM 716 C CA . SER A 1 93 ? -7.429 -5.062 11.033 1.00 90.50 93 SER A CA 1
ATOM 717 C C . SER A 1 93 ? -5.964 -4.651 11.224 1.00 90.50 93 SER A C 1
ATOM 719 O O . SER A 1 93 ? -5.484 -4.618 12.355 1.00 90.50 93 SER A O 1
ATOM 721 N N . ILE A 1 94 ? -5.251 -4.342 10.134 1.00 90.00 94 ILE A N 1
ATOM 722 C CA . ILE A 1 94 ? -3.826 -3.985 10.163 1.00 90.00 94 ILE A CA 1
ATOM 723 C C . ILE A 1 94 ? -3.574 -2.527 9.779 1.00 90.00 94 ILE A C 1
ATOM 725 O O . ILE A 1 94 ? -2.446 -2.058 9.881 1.00 90.00 94 ILE A O 1
ATOM 729 N N . LEU A 1 95 ? -4.591 -1.798 9.334 1.00 90.75 95 LEU A N 1
ATOM 730 C CA . LEU A 1 95 ? -4.461 -0.406 8.909 1.00 90.75 95 LEU A CA 1
ATOM 731 C C . LEU A 1 95 ? -4.785 0.545 10.062 1.00 90.75 95 LEU A C 1
ATOM 733 O O . LEU A 1 95 ? -5.599 0.223 10.926 1.00 90.75 95 LEU A O 1
ATOM 737 N N . SER A 1 96 ? -4.169 1.726 10.072 1.00 91.69 96 SER A N 1
ATOM 738 C CA . SER A 1 96 ? -4.512 2.788 11.023 1.00 91.69 96 SER A CA 1
ATOM 739 C C . SER A 1 96 ? -5.903 3.362 10.745 1.00 91.69 96 SER A C 1
ATOM 741 O O . SER A 1 96 ? -6.493 3.126 9.688 1.00 91.69 96 SER A O 1
ATOM 743 N N . VAL A 1 97 ? -6.406 4.194 11.657 1.00 91.69 97 VAL A N 1
ATOM 744 C CA . VAL A 1 97 ? -7.550 5.079 11.381 1.00 91.69 97 VAL A CA 1
ATOM 745 C C . VAL A 1 97 ? -7.274 5.900 10.114 1.00 91.69 97 VAL A C 1
ATOM 747 O O . VAL A 1 97 ? -6.147 6.351 9.896 1.00 91.69 97 VAL A O 1
ATOM 750 N N . GLY A 1 98 ? -8.287 6.056 9.263 1.00 91.19 98 GLY A N 1
ATOM 751 C CA . GLY A 1 98 ? -8.161 6.784 8.002 1.00 91.19 98 GLY A CA 1
ATOM 752 C C . GLY A 1 98 ? -9.217 6.413 6.967 1.00 91.19 98 GLY A C 1
ATOM 753 O O . GLY A 1 98 ? -10.032 5.509 7.176 1.00 91.19 98 GLY A O 1
ATOM 754 N N . ASP A 1 99 ? -9.180 7.123 5.846 1.00 91.62 99 ASP A N 1
ATOM 755 C CA . ASP A 1 99 ? -9.988 6.836 4.665 1.00 91.62 99 ASP A CA 1
ATOM 756 C C . ASP A 1 99 ? -9.114 6.144 3.625 1.00 91.62 99 ASP A C 1
ATOM 758 O O . ASP A 1 99 ? -8.011 6.601 3.321 1.00 91.62 99 ASP A O 1
ATOM 762 N N . TYR A 1 100 ? -9.598 5.026 3.099 1.00 90.00 100 TYR A N 1
ATOM 763 C CA . TYR A 1 100 ? -8.822 4.135 2.254 1.00 90.00 100 TYR A CA 1
ATOM 764 C C . TYR A 1 100 ? -9.514 3.865 0.935 1.00 90.00 100 TYR A C 1
ATOM 766 O O . TYR A 1 100 ? -10.738 3.749 0.872 1.00 90.00 100 TYR A O 1
ATOM 774 N N . GLU A 1 101 ? -8.701 3.685 -0.098 1.00 92.12 101 GLU A N 1
ATOM 775 C CA . GLU A 1 101 ? -9.112 3.108 -1.368 1.00 92.12 101 GLU A CA 1
ATOM 776 C C . GLU A 1 101 ? -8.224 1.912 -1.711 1.00 92.12 101 GLU A C 1
ATOM 778 O O . GLU A 1 101 ? -6.996 1.981 -1.618 1.00 92.12 101 GLU A O 1
ATOM 783 N N . ALA A 1 102 ? -8.854 0.814 -2.123 1.00 90.75 102 ALA A N 1
ATOM 784 C CA . ALA A 1 102 ? -8.196 -0.347 -2.696 1.00 90.75 102 ALA A CA 1
ATOM 785 C C . ALA A 1 102 ? -8.596 -0.488 -4.159 1.00 90.75 102 ALA A C 1
ATOM 787 O O . ALA A 1 102 ? -9.779 -0.422 -4.495 1.00 90.75 102 ALA A O 1
ATOM 788 N N . SER A 1 103 ? -7.604 -0.759 -5.001 1.00 91.06 103 SER A N 1
ATOM 789 C CA . SER A 1 103 ? -7.797 -1.100 -6.407 1.00 91.06 103 SER A CA 1
ATOM 790 C C . SER A 1 103 ? -7.265 -2.501 -6.690 1.00 91.06 103 SER A C 1
ATOM 792 O O . SER A 1 103 ? -6.134 -2.831 -6.332 1.00 91.06 103 SER A O 1
ATOM 794 N N . LEU A 1 104 ? -8.080 -3.325 -7.346 1.00 91.38 104 LEU A N 1
ATOM 795 C CA . LEU A 1 104 ? -7.684 -4.630 -7.861 1.00 91.38 104 LEU A CA 1
ATOM 796 C C . LEU A 1 104 ? -7.342 -4.488 -9.342 1.00 91.38 104 LEU A C 1
ATOM 798 O O . LEU A 1 104 ? -8.217 -4.194 -10.155 1.00 91.38 104 LEU A O 1
ATOM 802 N N . ILE A 1 105 ? -6.075 -4.697 -9.690 1.00 89.88 105 ILE A N 1
ATOM 803 C CA . ILE A 1 105 ? -5.558 -4.477 -11.042 1.00 89.88 105 ILE A CA 1
ATOM 804 C C . ILE A 1 105 ? -4.957 -5.777 -11.572 1.00 89.88 105 ILE A C 1
ATOM 806 O O . ILE A 1 105 ? -4.155 -6.433 -10.911 1.00 89.88 105 ILE A O 1
ATOM 810 N N . GLU A 1 106 ? -5.326 -6.128 -12.796 1.00 85.81 106 GLU A N 1
ATOM 811 C CA . GLU A 1 106 ? -4.699 -7.182 -13.579 1.00 85.81 106 GLU A CA 1
ATOM 812 C C . GLU A 1 106 ? -3.579 -6.578 -14.424 1.00 85.81 106 GLU A C 1
ATOM 814 O O . GLU A 1 106 ? -3.812 -5.679 -15.236 1.00 85.81 106 GLU A O 1
ATOM 819 N N . VAL A 1 107 ? -2.358 -7.074 -14.228 1.00 84.56 107 VAL A N 1
ATOM 820 C CA . VAL A 1 107 ? -1.168 -6.663 -14.978 1.00 84.56 107 VAL A CA 1
ATOM 821 C C . VAL A 1 107 ? -0.607 -7.887 -15.681 1.00 84.56 107 VAL A C 1
ATOM 823 O O . VAL A 1 107 ? -0.433 -8.939 -15.070 1.00 84.56 107 VAL A O 1
ATOM 826 N N . THR A 1 108 ? -0.315 -7.754 -16.973 1.00 81.88 108 THR A N 1
ATOM 827 C CA . THR A 1 108 ? 0.418 -8.781 -17.721 1.00 81.88 108 THR A CA 1
ATOM 828 C C . THR A 1 108 ? 1.889 -8.375 -17.744 1.00 81.88 108 THR A C 1
ATOM 830 O O . THR A 1 108 ? 2.220 -7.457 -18.499 1.00 81.88 108 THR A O 1
ATOM 833 N N . PRO A 1 109 ? 2.768 -8.989 -16.931 1.00 79.31 109 PRO A N 1
ATOM 834 C CA . PRO A 1 109 ? 4.180 -8.642 -16.959 1.00 79.31 109 PRO A CA 1
ATOM 835 C C . PRO A 1 109 ? 4.766 -8.975 -18.331 1.00 79.31 109 PRO A C 1
ATOM 837 O O . PRO A 1 109 ? 4.439 -10.003 -18.932 1.00 79.31 109 PRO A O 1
ATOM 840 N N . LYS A 1 110 ? 5.638 -8.098 -18.825 1.00 78.81 110 LYS A N 1
ATOM 841 C CA . LYS A 1 110 ? 6.466 -8.386 -19.991 1.00 78.81 110 LYS A CA 1
ATOM 842 C C . LYS A 1 110 ? 7.733 -9.070 -19.495 1.00 78.81 110 LYS A C 1
ATOM 844 O O . LYS A 1 110 ? 8.410 -8.537 -18.622 1.00 78.81 110 LYS A O 1
ATOM 849 N N . LEU A 1 111 ? 8.036 -10.249 -20.032 1.00 82.44 111 LEU A N 1
ATOM 850 C CA . LEU A 1 111 ? 9.346 -10.850 -19.820 1.00 82.44 111 LEU A CA 1
ATOM 851 C C . LEU A 1 111 ? 10.357 -10.057 -20.646 1.00 82.44 111 LEU A C 1
ATOM 853 O O . LEU A 1 111 ? 10.225 -9.983 -21.867 1.00 82.44 111 LEU A O 1
ATOM 857 N N . VAL A 1 112 ? 11.324 -9.459 -19.963 1.00 82.62 112 VAL A N 1
ATOM 858 C CA . VAL A 1 112 ? 12.417 -8.701 -20.567 1.00 82.62 112 VAL A CA 1
ATOM 859 C C . VAL A 1 112 ? 13.717 -9.448 -20.297 1.00 82.62 112 VAL A C 1
ATOM 861 O O . VAL A 1 112 ? 13.932 -9.944 -19.190 1.00 82.62 112 VAL A O 1
ATOM 864 N N . GLU A 1 113 ? 14.562 -9.569 -21.319 1.00 81.06 113 GLU A N 1
ATOM 865 C CA . GLU A 1 113 ? 15.879 -10.182 -21.168 1.00 81.06 113 GLU A CA 1
ATOM 866 C C . GLU A 1 113 ? 16.819 -9.228 -20.404 1.00 81.06 113 GLU A C 1
ATOM 868 O O . GLU A 1 113 ? 16.880 -8.040 -20.742 1.00 81.06 113 GLU A O 1
ATOM 873 N N . PRO A 1 114 ? 17.559 -9.718 -19.390 1.00 79.62 114 PRO A N 1
ATOM 874 C CA . PRO A 1 114 ? 18.515 -8.894 -18.654 1.00 79.62 114 PRO A CA 1
ATOM 875 C C . PRO A 1 114 ? 19.561 -8.248 -19.571 1.00 79.62 114 PRO A C 1
ATOM 877 O O . PRO A 1 114 ? 20.087 -8.901 -20.473 1.00 79.62 114 PRO A O 1
ATOM 880 N N . GLY A 1 115 ? 19.898 -6.984 -19.311 1.00 76.31 115 GLY A N 1
ATOM 881 C CA . GLY A 1 115 ? 20.905 -6.227 -20.063 1.00 76.31 115 GLY A CA 1
ATOM 882 C C . GLY A 1 115 ? 20.425 -5.644 -21.395 1.00 76.31 115 GLY A C 1
ATOM 883 O O . GLY A 1 115 ? 21.239 -5.102 -22.139 1.00 76.31 115 GLY A O 1
ATOM 884 N N . THR A 1 116 ? 19.134 -5.758 -21.717 1.00 81.31 116 THR A N 1
ATOM 885 C CA . THR A 1 116 ? 18.546 -5.118 -22.904 1.00 81.31 116 THR A CA 1
ATOM 886 C C . THR A 1 116 ? 18.118 -3.675 -22.625 1.00 81.31 116 THR A C 1
ATOM 888 O O . THR A 1 116 ? 18.007 -3.258 -21.477 1.00 81.31 116 THR A O 1
ATOM 891 N N . ASP A 1 117 ? 17.822 -2.904 -23.673 1.00 82.56 117 ASP A N 1
ATOM 892 C CA . ASP A 1 117 ? 17.347 -1.514 -23.546 1.00 82.56 117 ASP A CA 1
ATOM 893 C C . ASP A 1 117 ? 15.992 -1.395 -22.820 1.00 82.56 117 ASP A C 1
ATOM 895 O O . ASP A 1 117 ? 15.636 -0.334 -22.316 1.00 82.56 117 ASP A O 1
ATOM 899 N N . GLU A 1 118 ? 15.227 -2.487 -22.751 1.00 77.00 118 GLU A N 1
ATOM 900 C CA . GLU A 1 118 ? 13.958 -2.543 -22.019 1.00 77.00 118 GLU A CA 1
ATOM 901 C C . GLU A 1 118 ? 14.138 -2.991 -20.560 1.00 77.00 118 GLU A C 1
ATOM 903 O O . GLU A 1 118 ? 13.167 -3.047 -19.804 1.00 77.00 118 GLU A O 1
ATOM 908 N N . ASP A 1 119 ? 15.359 -3.361 -20.160 1.00 75.69 119 ASP A N 1
ATOM 909 C CA . ASP A 1 119 ? 15.655 -3.808 -18.806 1.00 75.69 119 ASP A CA 1
ATOM 910 C C . ASP A 1 119 ? 15.667 -2.611 -17.850 1.00 75.69 119 ASP A C 1
ATOM 912 O O . ASP A 1 119 ? 16.55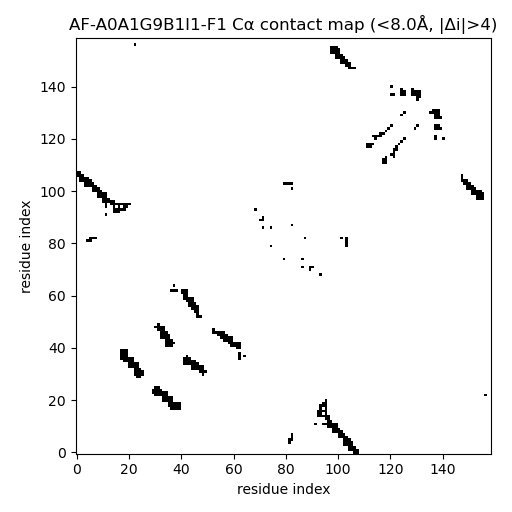7 -1.752 -17.906 1.00 75.69 119 ASP A O 1
ATOM 916 N N . TYR A 1 120 ? 14.683 -2.592 -16.946 1.00 74.56 120 TYR A N 1
ATOM 917 C CA . TYR A 1 120 ? 14.544 -1.604 -15.877 1.00 74.56 120 TYR A CA 1
ATOM 918 C C . TYR A 1 120 ? 15.852 -1.408 -15.102 1.00 74.56 120 TYR A C 1
ATOM 920 O O . TYR A 1 120 ? 16.250 -0.272 -14.848 1.00 74.56 120 TYR A O 1
ATOM 928 N N . PHE A 1 121 ? 16.550 -2.496 -14.759 1.00 72.69 121 PHE A N 1
ATOM 929 C CA . PHE A 1 121 ? 17.761 -2.432 -13.938 1.00 72.69 121 PHE A CA 1
ATOM 930 C C . PHE A 1 121 ? 18.949 -1.840 -14.701 1.00 72.69 121 PHE A C 1
ATOM 932 O O . PHE A 1 121 ? 19.830 -1.238 -14.093 1.00 72.69 121 PHE A O 1
ATOM 939 N N . THR A 1 122 ? 18.971 -1.974 -16.027 1.00 74.56 122 THR A N 1
ATOM 940 C CA . THR A 1 122 ? 20.058 -1.457 -16.869 1.00 74.56 122 THR A CA 1
ATOM 941 C C . THR A 1 122 ? 19.831 0.003 -17.272 1.00 74.56 122 THR A C 1
ATOM 943 O O . THR A 1 122 ? 20.798 0.750 -17.417 1.00 74.56 122 THR A O 1
ATOM 946 N N . ASN A 1 123 ? 18.573 0.436 -17.413 1.00 77.19 123 ASN A N 1
ATOM 947 C CA . ASN A 1 123 ? 18.238 1.744 -17.982 1.00 77.19 123 ASN A CA 1
ATOM 948 C C . ASN A 1 123 ? 17.538 2.663 -16.981 1.00 77.19 123 ASN A C 1
ATOM 950 O O . ASN A 1 123 ? 18.144 3.612 -16.482 1.00 77.19 123 ASN A O 1
ATOM 954 N N . GLU A 1 124 ? 16.266 2.392 -16.686 1.00 71.62 124 GLU A N 1
ATOM 955 C CA . GLU A 1 124 ? 15.413 3.276 -15.882 1.00 71.62 124 GLU A CA 1
ATOM 956 C C . GLU A 1 124 ? 15.978 3.473 -14.474 1.00 71.62 124 GLU A C 1
ATOM 958 O O . GLU A 1 124 ? 16.168 4.604 -14.028 1.00 71.62 124 GLU A O 1
ATOM 963 N N . GLN A 1 125 ? 16.367 2.388 -13.805 1.00 72.62 125 GLN A N 1
ATOM 964 C CA . GLN A 1 125 ? 16.934 2.461 -12.466 1.00 72.62 125 GLN A CA 1
ATOM 965 C C . GLN A 1 125 ? 18.243 3.254 -12.431 1.00 72.62 125 GLN A C 1
ATOM 967 O O . GLN A 1 125 ? 18.450 4.046 -11.515 1.00 72.62 125 GLN A O 1
ATOM 972 N N . VAL A 1 126 ? 19.126 3.062 -13.413 1.00 73.62 126 VAL A N 1
ATOM 973 C CA . VAL A 1 126 ? 20.392 3.804 -13.501 1.00 73.62 126 VAL A CA 1
ATOM 974 C C . VAL A 1 126 ? 20.127 5.284 -13.761 1.00 73.62 126 VAL A C 1
ATOM 976 O O . VAL A 1 126 ? 20.785 6.138 -13.170 1.00 73.62 126 VAL A O 1
ATOM 979 N N . HIS A 1 127 ? 19.147 5.602 -14.608 1.00 73.31 127 HIS A N 1
ATOM 980 C CA . HIS A 1 127 ? 18.763 6.981 -14.886 1.00 73.31 127 HIS A CA 1
ATOM 981 C C . HIS A 1 127 ? 18.212 7.691 -13.643 1.00 73.31 127 HIS A C 1
ATOM 983 O O . HIS A 1 127 ? 18.526 8.858 -13.414 1.00 73.31 127 HIS A O 1
ATOM 989 N N . VAL A 1 128 ? 17.417 6.988 -12.833 1.00 66.06 128 VAL A N 1
ATOM 990 C CA . VAL A 1 128 ? 16.736 7.566 -11.666 1.00 66.06 128 VAL A CA 1
ATOM 991 C C . VAL A 1 128 ? 17.624 7.572 -10.418 1.00 66.06 128 VAL A C 1
ATOM 993 O O . VAL A 1 128 ? 17.670 8.566 -9.696 1.00 66.06 128 VAL A O 1
ATOM 996 N N . TRP A 1 129 ? 18.350 6.485 -10.160 1.00 69.69 129 TRP A N 1
ATOM 997 C CA . TRP A 1 129 ? 19.052 6.234 -8.893 1.00 69.69 129 TRP A CA 1
ATOM 998 C C . TRP A 1 129 ? 20.579 6.197 -9.025 1.00 69.69 129 TRP A C 1
ATOM 1000 O O . TRP A 1 129 ? 21.284 6.088 -8.018 1.00 69.69 129 TRP A O 1
ATOM 1010 N N . GLY A 1 130 ? 21.100 6.282 -10.249 1.00 73.88 130 GLY A N 1
ATOM 1011 C CA . GLY A 1 130 ? 22.526 6.195 -10.532 1.00 73.88 130 GLY A CA 1
ATOM 1012 C C . GLY A 1 130 ? 23.109 4.792 -10.354 1.00 73.88 130 GLY A C 1
ATOM 1013 O O . GLY A 1 130 ? 22.408 3.789 -10.202 1.00 73.88 130 GLY A O 1
ATOM 1014 N N . ILE A 1 131 ? 24.438 4.746 -10.393 1.00 73.88 131 ILE A N 1
ATOM 1015 C CA . ILE A 1 131 ? 25.238 3.546 -10.146 1.00 73.88 131 ILE A CA 1
ATOM 1016 C C . ILE A 1 131 ? 25.880 3.691 -8.769 1.00 73.88 131 ILE A C 1
ATOM 1018 O O . ILE A 1 131 ? 26.441 4.746 -8.453 1.00 73.88 131 ILE A O 1
ATOM 1022 N N . ASP A 1 132 ? 25.856 2.620 -7.980 1.00 70.25 132 ASP A N 1
ATOM 1023 C CA . ASP A 1 132 ? 26.684 2.530 -6.787 1.00 70.25 132 ASP A CA 1
ATOM 1024 C C . ASP A 1 132 ? 28.158 2.478 -7.216 1.00 70.25 132 ASP A C 1
ATOM 1026 O O . ASP A 1 132 ? 28.619 1.513 -7.830 1.00 70.25 132 ASP A O 1
ATOM 1030 N N . GLN A 1 133 ? 28.904 3.543 -6.922 1.00 68.69 133 GLN A N 1
ATOM 1031 C CA . GLN A 1 133 ? 30.288 3.693 -7.383 1.00 68.69 133 GLN A CA 1
ATOM 1032 C C . GLN A 1 133 ? 31.251 2.674 -6.761 1.00 68.69 133 GLN A C 1
ATOM 1034 O O . GLN A 1 133 ? 32.320 2.435 -7.321 1.00 68.69 133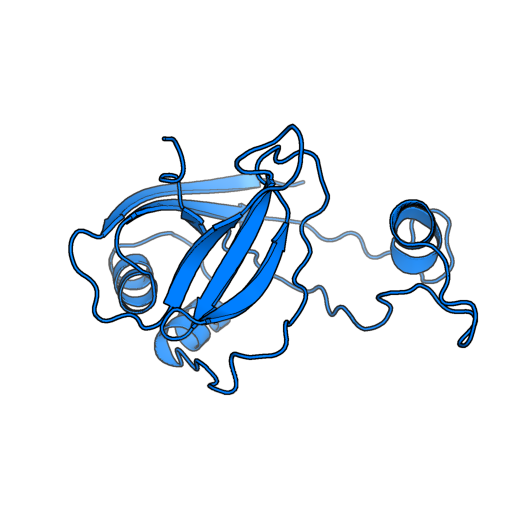 GLN A O 1
ATOM 1039 N N . LEU A 1 134 ? 30.901 2.084 -5.615 1.00 67.12 134 LEU A N 1
ATOM 1040 C CA . LEU A 1 134 ? 31.731 1.100 -4.927 1.00 67.12 134 LEU A CA 1
ATOM 1041 C C . LEU A 1 134 ? 31.529 -0.301 -5.514 1.00 67.12 134 LEU A C 1
ATOM 1043 O O . LEU A 1 134 ? 32.489 -1.058 -5.644 1.00 67.12 134 LEU A O 1
ATOM 1047 N N . LEU A 1 135 ? 30.289 -0.643 -5.859 1.00 59.91 135 LEU A N 1
ATOM 1048 C CA . LEU A 1 135 ? 29.914 -1.972 -6.339 1.00 59.91 135 LEU A CA 1
ATOM 1049 C C . LEU A 1 135 ? 29.851 -2.073 -7.869 1.00 59.91 135 LEU A C 1
ATOM 1051 O O . LEU A 1 135 ? 29.869 -3.181 -8.401 1.00 59.91 135 LEU A O 1
ATOM 1055 N N . GLY A 1 136 ? 29.786 -0.945 -8.580 1.00 68.38 136 GLY A N 1
ATOM 1056 C CA . GLY A 1 136 ? 29.675 -0.910 -10.040 1.00 68.38 136 GLY A CA 1
ATOM 1057 C C . GLY A 1 136 ? 28.349 -1.470 -10.565 1.00 68.38 136 GLY A C 1
ATOM 1058 O O . GLY A 1 136 ? 28.282 -1.900 -11.714 1.00 68.38 136 GLY A O 1
ATOM 1059 N N . VAL A 1 137 ? 27.309 -1.489 -9.728 1.00 66.94 137 VAL A N 1
ATOM 1060 C CA . VAL A 1 137 ? 25.963 -1.993 -10.047 1.00 66.94 137 VAL A CA 1
ATOM 1061 C C . VAL A 1 137 ? 24.907 -0.934 -9.711 1.00 66.94 137 VAL A C 1
ATOM 1063 O O . VAL A 1 137 ? 25.190 -0.014 -8.940 1.00 66.94 137 VAL A O 1
ATOM 1066 N N . PRO A 1 138 ? 23.686 -1.031 -10.262 1.00 64.31 138 PRO A N 1
ATOM 1067 C CA . PRO A 1 138 ? 22.601 -0.120 -9.911 1.00 64.31 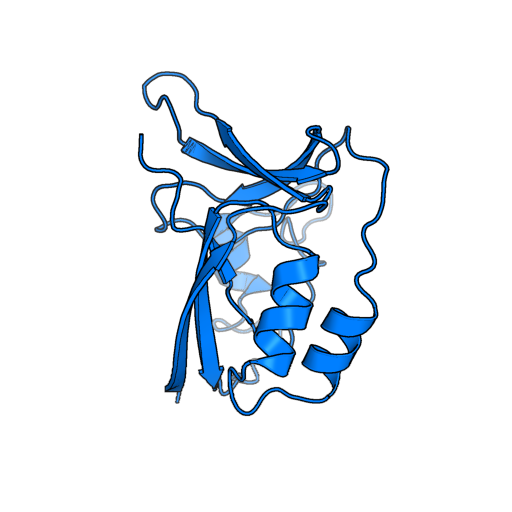138 PRO A CA 1
ATOM 1068 C C . PRO A 1 138 ? 22.307 -0.071 -8.400 1.00 64.31 138 PRO A C 1
ATOM 1070 O O . PRO A 1 138 ? 22.270 -1.100 -7.722 1.00 64.31 138 PRO A O 1
ATOM 1073 N N . THR A 1 139 ? 22.034 1.126 -7.874 1.00 57.69 139 THR A N 1
ATOM 1074 C CA . THR A 1 139 ? 21.964 1.431 -6.427 1.00 57.69 139 THR A CA 1
ATOM 1075 C C . THR A 1 139 ? 20.909 0.629 -5.639 1.00 57.69 139 THR A C 1
ATOM 1077 O O . THR A 1 139 ? 21.005 0.502 -4.419 1.00 57.69 139 THR A O 1
ATOM 1080 N N . LYS A 1 140 ? 19.889 0.055 -6.293 1.00 59.66 140 LYS A N 1
ATOM 1081 C CA . LYS A 1 140 ? 18.812 -0.727 -5.643 1.00 59.66 140 LYS A CA 1
ATOM 1082 C C . LYS A 1 140 ? 18.632 -2.118 -6.289 1.00 59.66 140 LYS A C 1
ATOM 1084 O O . LYS A 1 140 ? 17.510 -2.585 -6.470 1.00 59.66 140 LYS A O 1
ATOM 1089 N N . PHE A 1 141 ? 19.730 -2.792 -6.642 1.00 45.44 141 PHE A N 1
ATOM 1090 C CA . PHE A 1 141 ? 19.760 -4.077 -7.374 1.00 45.44 141 PHE A CA 1
ATOM 1091 C C . PHE A 1 141 ? 18.986 -5.254 -6.722 1.00 45.44 141 PHE A C 1
ATOM 1093 O O . PHE A 1 141 ? 18.680 -6.234 -7.390 1.00 45.44 141 PHE A O 1
ATOM 1100 N N . ASN A 1 142 ? 18.627 -5.169 -5.433 1.00 38.88 142 ASN A N 1
ATOM 1101 C CA . ASN A 1 142 ? 17.983 -6.259 -4.675 1.00 38.88 142 ASN A CA 1
ATOM 1102 C C . ASN A 1 142 ? 16.455 -6.126 -4.500 1.00 38.88 142 ASN A C 1
ATOM 1104 O O . ASN A 1 142 ? 15.873 -6.797 -3.644 1.00 38.88 142 ASN A O 1
ATOM 1108 N N . LEU A 1 143 ? 15.782 -5.270 -5.270 1.00 37.59 143 LEU A N 1
ATOM 1109 C CA . LEU A 1 143 ? 14.324 -5.161 -5.202 1.00 37.59 143 LEU A CA 1
ATOM 1110 C C . LEU A 1 143 ? 13.664 -6.291 -6.013 1.00 37.59 143 LEU A C 1
ATOM 1112 O O . LEU A 1 143 ? 13.660 -6.292 -7.241 1.00 37.59 143 LEU A O 1
ATOM 1116 N N . LEU A 1 144 ? 13.106 -7.275 -5.304 1.00 29.05 144 LEU A N 1
ATOM 1117 C CA . LEU A 1 144 ? 12.237 -8.309 -5.869 1.00 29.05 144 LEU A CA 1
ATOM 1118 C C . LEU A 1 144 ? 10.909 -7.681 -6.314 1.00 29.05 144 LEU A C 1
ATOM 1120 O O . LEU A 1 144 ? 10.138 -7.220 -5.475 1.00 29.05 144 LEU A O 1
ATOM 1124 N N . TYR A 1 145 ? 10.603 -7.738 -7.610 1.00 33.78 145 TYR A N 1
ATOM 1125 C CA . TYR A 1 145 ? 9.284 -7.389 -8.141 1.00 33.78 145 TYR A CA 1
ATOM 1126 C C . TYR A 1 145 ? 8.602 -8.637 -8.704 1.00 33.78 145 TYR A C 1
ATOM 1128 O O . TYR A 1 145 ? 8.979 -9.123 -9.767 1.00 33.78 145 TYR A O 1
ATOM 1136 N N . LEU A 1 146 ? 7.583 -9.161 -8.010 1.00 22.44 146 LEU A N 1
ATOM 1137 C CA . LEU A 1 146 ? 6.622 -10.082 -8.620 1.00 22.44 146 LEU A CA 1
ATOM 1138 C C . LEU A 1 146 ? 5.253 -10.086 -7.906 1.00 22.44 146 LEU A C 1
ATOM 1140 O O . LEU A 1 146 ? 5.168 -10.322 -6.706 1.00 22.44 146 LEU A O 1
ATOM 1144 N N . ASN A 1 147 ? 4.220 -9.913 -8.740 1.00 27.47 147 ASN A N 1
ATOM 1145 C CA . ASN A 1 147 ? 2.797 -10.273 -8.647 1.00 27.47 147 ASN A CA 1
ATOM 1146 C C . ASN A 1 147 ? 1.877 -9.687 -7.550 1.00 27.47 147 ASN A C 1
ATOM 1148 O O . ASN A 1 147 ? 2.027 -9.926 -6.360 1.00 27.47 147 ASN A O 1
ATOM 1152 N N . ILE A 1 148 ? 0.808 -9.049 -8.060 1.00 28.91 148 ILE A N 1
ATOM 1153 C CA . ILE A 1 148 ? -0.371 -8.476 -7.389 1.00 28.91 148 ILE A CA 1
ATOM 1154 C C . ILE A 1 148 ? -0.018 -7.345 -6.420 1.00 28.91 148 ILE A C 1
ATOM 1156 O O . ILE A 1 148 ? 0.178 -7.543 -5.225 1.00 28.91 148 ILE A O 1
ATOM 1160 N N . ILE A 1 149 ? -0.012 -6.118 -6.945 1.00 36.62 149 ILE A N 1
ATOM 1161 C CA . ILE A 1 149 ? 0.009 -4.921 -6.110 1.00 36.62 149 ILE A CA 1
ATOM 1162 C C . ILE A 1 149 ? -1.436 -4.644 -5.685 1.00 36.62 149 ILE A C 1
ATOM 1164 O O . ILE A 1 149 ? -2.228 -4.106 -6.456 1.00 36.62 149 ILE A O 1
ATOM 1168 N N . LEU A 1 150 ? -1.793 -5.026 -4.457 1.00 33.59 150 LEU A N 1
ATOM 1169 C CA . LEU A 1 150 ? -2.892 -4.356 -3.772 1.00 33.59 150 LEU A CA 1
ATOM 1170 C C . LEU A 1 150 ? -2.359 -2.986 -3.344 1.00 33.59 150 LEU A C 1
ATOM 1172 O O . LEU A 1 150 ? -1.697 -2.870 -2.312 1.00 33.59 150 LEU A O 1
ATOM 1176 N N . CYS A 1 151 ? -2.614 -1.957 -4.148 1.00 46.31 151 CYS A N 1
ATOM 1177 C CA . CYS A 1 151 ? -2.383 -0.590 -3.705 1.00 46.31 151 CYS A CA 1
ATOM 1178 C C . CYS A 1 151 ? -3.514 -0.212 -2.751 1.00 46.31 151 CYS A C 1
ATOM 1180 O O . CYS A 1 151 ? -4.656 -0.043 -3.182 1.00 46.31 151 CYS A O 1
ATOM 1182 N N . VAL A 1 152 ? -3.192 -0.096 -1.465 1.00 40.19 152 VAL A N 1
ATOM 1183 C CA . VAL A 1 152 ? -4.059 0.566 -0.494 1.00 40.19 152 VAL A CA 1
ATOM 1184 C C . VAL A 1 152 ? -3.545 1.987 -0.330 1.00 40.19 152 VAL A C 1
ATOM 1186 O O . VAL A 1 152 ? -2.447 2.201 0.184 1.00 40.19 152 VAL A O 1
ATOM 1189 N N . TYR A 1 153 ? -4.330 2.958 -0.781 1.00 42.31 153 TYR A N 1
ATOM 1190 C CA . TYR A 1 153 ? -4.026 4.370 -0.594 1.00 42.31 153 TYR A CA 1
ATOM 1191 C C . TYR A 1 153 ? -4.762 4.880 0.638 1.00 42.31 153 TYR A C 1
ATOM 1193 O O . TYR A 1 153 ? -5.971 4.701 0.740 1.00 42.31 153 TYR A O 1
ATOM 1201 N N . ASN A 1 154 ? -4.043 5.528 1.556 1.00 39.41 154 ASN A N 1
ATOM 1202 C CA . ASN A 1 154 ? -4.670 6.406 2.539 1.00 39.41 154 ASN A CA 1
ATOM 1203 C C . ASN A 1 154 ? -4.954 7.752 1.849 1.00 39.41 154 ASN A C 1
ATOM 1205 O O . ASN A 1 154 ? -4.025 8.392 1.349 1.00 39.41 154 ASN A O 1
ATOM 1209 N N . LEU A 1 155 ? -6.230 8.131 1.775 1.00 45.84 155 LEU A N 1
ATOM 1210 C CA . LEU A 1 155 ? -6.723 9.360 1.145 1.00 45.84 155 LEU A CA 1
ATOM 1211 C C . LEU A 1 155 ? -6.633 10.582 2.077 1.00 45.84 155 LEU A C 1
ATOM 1213 O O . LEU A 1 155 ? -6.835 11.708 1.634 1.00 45.84 155 LEU A O 1
ATOM 1217 N N . GLY A 1 156 ? -6.331 10.371 3.358 1.00 39.94 156 GLY A N 1
ATOM 1218 C CA . GLY A 1 156 ? -6.318 11.384 4.406 1.00 39.94 156 GLY A CA 1
ATOM 1219 C C . GLY A 1 156 ? -4.913 11.783 4.841 1.00 39.94 156 GLY A C 1
ATOM 1220 O O . GLY A 1 156 ? -4.521 11.507 5.968 1.00 39.94 156 GLY A O 1
ATOM 1221 N N . VAL A 1 157 ? -4.187 12.484 3.969 1.00 39.25 157 VAL A N 1
ATOM 1222 C CA . VAL A 1 157 ? -3.246 13.537 4.388 1.00 39.25 157 VAL A CA 1
ATOM 1223 C C . VAL A 1 157 ? -3.492 14.741 3.482 1.00 39.25 157 VAL A C 1
ATOM 1225 O O . VAL A 1 157 ? -2.753 15.020 2.545 1.00 39.25 157 VAL A O 1
ATOM 1228 N N . GLN A 1 158 ? -4.639 15.380 3.686 1.00 29.86 158 GLN A N 1
ATOM 1229 C CA . GLN A 1 158 ? -4.898 16.726 3.193 1.00 29.86 158 GLN A CA 1
ATOM 1230 C C . GLN A 1 158 ? -5.258 17.552 4.421 1.00 29.86 158 GLN A C 1
ATOM 1232 O O . GLN A 1 158 ? -6.329 17.363 5.003 1.00 29.86 158 GLN A O 1
ATOM 1237 N N . SER A 1 159 ? -4.296 18.361 4.862 1.00 33.22 159 SER A N 1
ATOM 1238 C CA . SER A 1 159 ? -4.512 19.468 5.788 1.00 33.22 159 SER A CA 1
ATOM 1239 C C . SER A 1 159 ? -5.170 20.649 5.072 1.00 33.22 159 SER 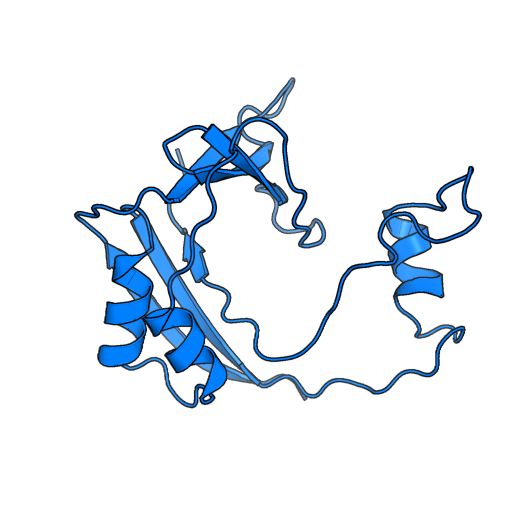A C 1
ATOM 1241 O O . SER A 1 159 ? -4.926 20.836 3.856 1.00 33.22 159 SER A O 1
#

Radius of gyration: 17.65 Å; Cα contacts (8 Å, |Δi|>4): 257; chains: 1; bounding box: 48×43×41 Å

Sequence (159 aa):
MNRLIDTKSWSIKDSASILGFETAGSGHWAEWDRYLTIEGEKAFLIGNICGTCEFFFERLDGANQGVSPREVSRALQSGVSKLDVDLLSKVSSILSVGDYEASLIEVTPKLVEPGTDEDYFTNEQVHVWGIDQLLGVPTKFNLLYLNIILCVYNLGVQS

Foldseek 3Di:
DKDWQDKDKDFDADAPAQWDKDFQDDDPDRGFWIAIGGNNHGQWTQGTDVPPDDGDTHGDPDDPDDDCLPVLVVVVVVPDNDDDPVNVVSVSRHYHGAMKMWIWMDDDDDDDDPPDPPDCQNHVQCVRQNADPVVRGRPPVPDDDDDTDGDIDGPPPDD